Protein AF-W1YEP1-F1 (afdb_monomer_lite)

Foldseek 3Di:
DDDPVVVCVVPPDDCVVPLPAAEAEEEDEDDPCLPPFLVRPPCSVVLLVVLVSCVPRYNDYHYYDVSVVSNCCNVPVDGRDHDPDDDDDDDDD

Organism: NCBI:txid408170

InterPro domains:
  IPR029062 Class I glutamine amidotransferase-like [G3DSA:3.40.50.880] (1-93)
  IPR029062 Class I glutamine amidotransferase-like [SSF52317] (1-93)
  IPR033752 MetA family [PF04204] (1-93)
  IPR033752 MetA family [PTHR20919] (1-93)

Structure (mmCIF, N/CA/C/O backbone):
data_AF-W1YEP1-F1
#
_entry.id   AF-W1YEP1-F1
#
loop_
_atom_site.group_PDB
_atom_site.id
_atom_site.type_symbol
_atom_site.label_atom_id
_atom_site.label_alt_id
_atom_site.label_comp_id
_atom_site.label_asym_id
_atom_site.label_entity_id
_atom_site.label_seq_id
_atom_site.pdbx_PDB_ins_code
_atom_site.Cartn_x
_atom_site.Cartn_y
_atom_site.Cartn_z
_atom_site.occupancy
_atom_site.B_iso_or_equiv
_atom_site.auth_seq_id
_atom_site.auth_comp_id
_atom_site.auth_asym_id
_atom_site.auth_atom_id
_atom_site.pdbx_PDB_model_num
ATOM 1 N N . ARG A 1 1 ? 15.358 12.907 -6.368 1.00 39.53 1 ARG A N 1
ATOM 2 C CA . ARG A 1 1 ? 14.491 14.085 -6.108 1.00 39.53 1 ARG A CA 1
ATOM 3 C C . ARG A 1 1 ? 13.836 13.821 -4.762 1.00 39.53 1 ARG A C 1
ATOM 5 O O . ARG A 1 1 ? 13.120 12.836 -4.680 1.00 39.53 1 ARG A O 1
ATOM 12 N N . ASN A 1 2 ? 14.143 14.605 -3.729 1.00 59.84 2 ASN A N 1
ATOM 13 C CA . ASN A 1 2 ? 13.626 14.370 -2.379 1.00 59.84 2 ASN A CA 1
ATOM 14 C C . ASN A 1 2 ? 12.383 15.240 -2.186 1.00 59.84 2 ASN A C 1
ATOM 16 O O . ASN A 1 2 ? 12.447 16.441 -2.444 1.00 59.84 2 ASN A O 1
ATOM 20 N N . THR A 1 3 ? 11.262 14.645 -1.783 1.00 68.94 3 THR A N 1
ATOM 21 C CA . THR A 1 3 ? 10.109 15.408 -1.293 1.00 68.94 3 THR A CA 1
ATOM 22 C C . THR A 1 3 ? 10.551 16.170 -0.040 1.00 68.94 3 THR A C 1
ATOM 24 O O . THR A 1 3 ? 11.193 15.556 0.816 1.00 68.94 3 THR A O 1
ATOM 27 N N . PRO A 1 4 ? 10.276 17.482 0.085 1.00 80.50 4 PRO A N 1
ATOM 28 C CA . PRO A 1 4 ? 10.614 18.225 1.293 1.00 80.50 4 PRO A CA 1
ATOM 29 C C . PRO A 1 4 ? 9.993 17.554 2.518 1.00 80.50 4 PRO A C 1
ATOM 31 O O . PRO A 1 4 ? 8.791 17.286 2.526 1.00 80.50 4 PRO A O 1
ATOM 34 N N . ALA A 1 5 ? 10.796 17.298 3.552 1.00 80.19 5 ALA A N 1
ATOM 35 C CA . ALA A 1 5 ? 10.314 16.675 4.786 1.00 80.19 5 ALA A CA 1
ATOM 36 C C . ALA A 1 5 ? 9.176 17.487 5.432 1.00 80.19 5 ALA A C 1
ATOM 38 O O . ALA A 1 5 ? 8.258 16.917 6.005 1.00 80.19 5 ALA A O 1
ATOM 39 N N . GLU A 1 6 ? 9.185 18.809 5.252 1.00 78.44 6 GLU A N 1
ATOM 40 C CA . GLU A 1 6 ? 8.129 19.714 5.713 1.00 78.44 6 GLU A CA 1
ATOM 41 C C . GLU A 1 6 ? 6.748 19.385 5.120 1.00 78.44 6 GLU A C 1
ATOM 43 O O . GLU A 1 6 ? 5.743 19.462 5.819 1.00 78.44 6 GLU A O 1
ATOM 48 N N . HIS A 1 7 ? 6.682 18.946 3.857 1.00 84.19 7 HIS A N 1
ATOM 49 C CA . HIS A 1 7 ? 5.417 18.521 3.254 1.00 84.19 7 HIS A CA 1
ATOM 50 C C . HIS A 1 7 ? 4.888 17.237 3.903 1.00 84.19 7 HIS A C 1
ATOM 52 O O . HIS A 1 7 ? 3.696 17.129 4.170 1.00 84.19 7 HIS A O 1
ATOM 58 N N . LEU A 1 8 ? 5.774 16.279 4.188 1.00 85.38 8 LEU A N 1
ATOM 59 C CA . LEU A 1 8 ? 5.391 15.046 4.872 1.00 85.38 8 LEU A CA 1
ATOM 60 C C . LEU A 1 8 ? 4.889 15.349 6.286 1.00 85.38 8 LEU A C 1
ATOM 62 O O . LEU A 1 8 ? 3.791 14.943 6.635 1.00 85.38 8 LEU A O 1
ATOM 66 N N . ASN A 1 9 ? 5.629 16.149 7.050 1.00 82.19 9 ASN A N 1
ATOM 67 C CA . ASN A 1 9 ? 5.283 16.462 8.437 1.00 82.19 9 ASN A CA 1
ATOM 68 C C . ASN A 1 9 ? 3.935 17.184 8.587 1.00 82.19 9 ASN A C 1
ATOM 70 O O . ASN A 1 9 ? 3.264 17.014 9.598 1.00 82.19 9 ASN A O 1
ATOM 74 N N . ASN A 1 10 ? 3.547 18.000 7.603 1.00 87.94 10 ASN A N 1
ATOM 75 C CA . ASN A 1 10 ? 2.319 18.792 7.684 1.00 87.94 10 ASN A CA 1
ATOM 76 C C . ASN A 1 10 ? 1.068 18.039 7.211 1.00 87.94 10 ASN A C 1
ATOM 78 O O . ASN A 1 10 ? -0.038 18.420 7.590 1.00 87.94 10 ASN A O 1
ATOM 82 N N . PHE A 1 11 ? 1.219 17.022 6.356 1.00 92.50 11 PHE A N 1
ATOM 83 C CA . PHE A 1 11 ? 0.085 16.404 5.655 1.00 92.50 11 PHE A CA 1
ATOM 84 C C . PHE A 1 11 ? 0.005 14.883 5.788 1.00 92.50 11 PHE A C 1
ATOM 86 O O . PHE A 1 11 ? -1.002 14.300 5.391 1.00 92.50 11 PHE A O 1
ATOM 93 N N . TYR A 1 12 ? 1.036 14.239 6.332 1.00 94.25 12 TYR A N 1
ATOM 94 C CA . TYR A 1 12 ? 1.061 12.800 6.560 1.00 94.25 12 TYR A CA 1
ATOM 95 C C . TYR A 1 12 ? 1.059 12.508 8.057 1.00 94.25 12 TYR A C 1
ATOM 97 O O . TYR A 1 12 ? 1.704 13.196 8.844 1.00 94.25 12 TYR A O 1
ATOM 105 N N . CYS A 1 13 ? 0.334 11.460 8.429 1.00 94.62 13 CYS A N 1
ATOM 106 C CA . CYS A 1 13 ? 0.400 10.847 9.748 1.00 94.62 13 CYS A CA 1
ATOM 107 C C . CYS A 1 13 ? 1.206 9.549 9.672 1.00 94.62 13 CYS A C 1
ATOM 109 O O . CYS A 1 13 ? 1.380 8.971 8.592 1.00 94.62 13 CYS A O 1
ATOM 111 N N . ASN A 1 14 ? 1.700 9.100 10.821 1.00 96.25 14 ASN A N 1
ATOM 112 C CA . ASN A 1 14 ? 2.287 7.776 10.933 1.00 96.25 14 ASN A CA 1
ATOM 113 C C . ASN A 1 14 ? 1.182 6.729 11.108 1.00 96.25 14 ASN A C 1
ATOM 115 O O . ASN A 1 14 ? 0.040 7.048 11.441 1.00 96.25 14 ASN A O 1
ATOM 119 N N . PHE A 1 15 ? 1.522 5.458 10.901 1.00 97.25 15 PHE A N 1
ATOM 120 C CA . PHE A 1 15 ? 0.567 4.366 11.086 1.00 97.25 15 PHE A CA 1
ATOM 121 C C . PHE A 1 15 ? 0.067 4.296 12.535 1.00 97.25 15 PHE A C 1
ATOM 123 O O . PHE A 1 15 ? -1.116 4.070 12.776 1.00 97.25 15 PHE A O 1
ATOM 130 N N . GLU A 1 16 ? 0.948 4.559 13.500 1.00 97.31 16 GLU A N 1
ATOM 131 C CA . GLU A 1 16 ? 0.631 4.516 14.924 1.00 97.31 16 GLU A CA 1
ATOM 132 C C . GLU A 1 16 ? -0.474 5.507 15.323 1.00 97.31 16 GLU A C 1
ATOM 134 O O . GLU A 1 16 ? -1.208 5.240 16.275 1.00 97.31 16 GLU A O 1
ATOM 139 N N . ASP A 1 17 ? -0.624 6.607 14.577 1.00 97.12 17 ASP A N 1
ATOM 140 C CA . ASP A 1 17 ? -1.635 7.643 14.818 1.00 97.12 17 ASP A CA 1
ATOM 141 C C . ASP A 1 17 ? -3.045 7.200 14.376 1.00 97.12 17 ASP A C 1
ATOM 143 O O . ASP A 1 17 ? -4.055 7.737 14.843 1.00 97.12 17 ASP A O 1
ATOM 147 N N . ILE A 1 18 ? -3.128 6.221 13.466 1.00 97.81 18 ILE A N 1
ATOM 148 C CA . ILE A 1 18 ? -4.380 5.756 12.850 1.00 97.81 18 ILE A CA 1
ATOM 149 C C . ILE A 1 18 ? -4.723 4.294 13.153 1.00 97.81 18 ILE A C 1
ATOM 151 O O . ILE A 1 18 ? -5.811 3.857 12.795 1.00 97.81 18 ILE A O 1
ATOM 155 N N . GLN A 1 19 ? -3.838 3.541 13.814 1.00 97.62 19 GLN A N 1
ATOM 156 C CA . GLN A 1 19 ? -3.993 2.090 14.006 1.00 97.62 19 GLN A CA 1
ATOM 157 C C . GLN A 1 19 ? -5.265 1.682 14.777 1.00 97.62 19 GLN A C 1
ATOM 159 O O . GLN A 1 19 ? -5.768 0.586 14.573 1.00 97.62 19 GLN A O 1
ATOM 164 N N . GLU A 1 20 ? -5.814 2.565 15.615 1.00 98.19 20 GLU A N 1
ATOM 165 C CA . GLU A 1 20 ? -7.048 2.322 16.388 1.00 98.19 20 GLU A CA 1
ATOM 166 C C . GLU A 1 20 ? -8.315 2.868 15.692 1.00 98.19 20 GLU A C 1
ATOM 168 O O . GLU A 1 20 ? -9.404 2.867 16.267 1.00 98.19 20 GLU A O 1
ATOM 173 N N . GLN A 1 21 ? -8.186 3.409 14.476 1.00 98.19 21 GLN A N 1
ATOM 174 C CA . GLN A 1 21 ? -9.289 4.000 13.713 1.00 98.19 21 GLN A CA 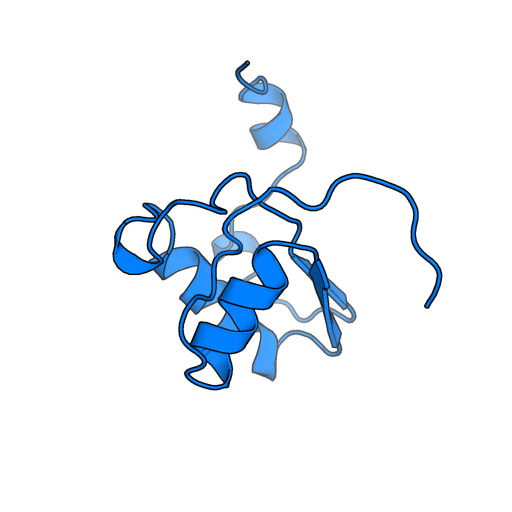1
ATOM 175 C C . GLN A 1 21 ? -9.802 3.029 12.642 1.00 98.19 21 GLN A C 1
ATOM 177 O O . GLN A 1 21 ? -9.053 2.202 12.132 1.00 98.19 21 GLN A O 1
ATOM 182 N N . ASN A 1 22 ? -11.072 3.180 12.255 1.00 98.50 22 ASN A N 1
ATOM 183 C CA . ASN A 1 22 ? -11.668 2.460 11.127 1.00 98.50 22 ASN A CA 1
ATOM 184 C C . ASN A 1 22 ? -11.897 3.407 9.946 1.00 98.50 22 ASN A C 1
ATOM 186 O O . ASN A 1 22 ? -12.250 4.571 10.144 1.00 98.50 22 ASN A O 1
ATOM 190 N N . PHE A 1 23 ? -11.753 2.895 8.725 1.00 98.56 23 PHE A N 1
ATOM 191 C CA . PHE A 1 23 ? -11.916 3.654 7.486 1.00 98.56 23 PHE A CA 1
ATOM 192 C C . PHE A 1 23 ? -12.824 2.928 6.488 1.00 98.56 23 PHE A C 1
ATOM 194 O O . PHE A 1 23 ? -12.824 1.703 6.369 1.00 98.56 23 PHE A O 1
ATOM 201 N N . ASP A 1 24 ? -13.563 3.691 5.686 1.00 98.62 24 ASP A N 1
ATOM 202 C CA . ASP A 1 24 ? -14.346 3.120 4.583 1.00 98.62 24 ASP A CA 1
ATOM 203 C C . ASP A 1 24 ? -13.453 2.677 3.414 1.00 98.62 24 ASP A C 1
ATOM 205 O O . ASP A 1 24 ? -13.778 1.734 2.690 1.00 98.62 24 ASP A O 1
ATOM 209 N N . GLY A 1 25 ? -12.313 3.349 3.226 1.00 98.06 25 GLY A N 1
ATOM 210 C CA . GLY A 1 25 ? -11.450 3.145 2.071 1.00 98.06 25 GLY A CA 1
ATOM 211 C C . GLY A 1 25 ? -9.971 3.380 2.354 1.00 98.06 25 GLY A C 1
ATOM 212 O O . GLY A 1 25 ? -9.603 4.359 2.999 1.00 98.06 25 GLY A O 1
ATOM 213 N N . LEU A 1 26 ? -9.125 2.517 1.792 1.00 98.38 26 LEU A N 1
ATOM 214 C CA . LEU A 1 26 ? -7.669 2.666 1.760 1.00 98.38 26 LEU A CA 1
ATOM 215 C C . LEU A 1 26 ? -7.170 2.566 0.317 1.00 98.38 26 LEU A C 1
ATOM 217 O O . LEU A 1 26 ? -7.561 1.668 -0.425 1.00 98.38 26 LEU A O 1
ATOM 221 N N . ILE A 1 27 ? -6.268 3.463 -0.082 1.00 98.12 27 ILE A N 1
ATOM 222 C CA . ILE A 1 27 ? -5.576 3.390 -1.373 1.00 98.12 27 ILE A CA 1
ATOM 223 C C . ILE A 1 27 ? -4.089 3.184 -1.112 1.00 98.12 27 ILE A C 1
ATOM 225 O O . ILE A 1 27 ? -3.431 4.041 -0.525 1.00 98.12 27 ILE A O 1
ATOM 229 N N . VAL A 1 28 ? -3.543 2.075 -1.612 1.00 97.25 28 VAL A N 1
ATOM 230 C CA . VAL A 1 28 ? -2.102 1.808 -1.595 1.00 97.25 28 VAL A CA 1
ATOM 231 C C . VAL A 1 28 ? -1.544 2.055 -2.994 1.00 97.25 28 VAL A C 1
ATOM 233 O O . VAL A 1 28 ? -1.854 1.344 -3.955 1.00 97.25 28 VAL A O 1
ATOM 236 N N . THR A 1 29 ? -0.741 3.109 -3.116 1.00 96.19 29 THR A N 1
ATOM 237 C CA . THR A 1 29 ? -0.198 3.578 -4.394 1.00 96.19 29 THR A CA 1
ATOM 238 C C . THR A 1 29 ? 0.969 2.715 -4.882 1.00 96.19 29 THR A C 1
ATOM 240 O O . THR A 1 29 ? 1.550 1.916 -4.148 1.00 96.19 29 THR A O 1
ATOM 243 N N . GLY A 1 30 ? 1.326 2.866 -6.160 1.00 93.12 30 GLY A N 1
ATOM 244 C CA . GLY A 1 30 ? 2.495 2.193 -6.717 1.00 93.12 30 GLY A CA 1
ATOM 245 C C . GLY A 1 30 ? 3.807 2.737 -6.142 1.00 93.12 30 GLY A C 1
ATOM 246 O O . GLY A 1 30 ? 3.934 3.928 -5.874 1.00 93.12 30 GLY A O 1
ATOM 247 N N . ALA A 1 31 ? 4.813 1.872 -6.044 1.00 92.75 31 ALA A N 1
ATOM 248 C CA . ALA A 1 31 ? 6.173 2.232 -5.661 1.00 92.75 31 ALA A CA 1
ATOM 249 C C . ALA A 1 31 ? 7.168 1.841 -6.771 1.00 92.75 31 ALA A C 1
ATOM 251 O O . ALA A 1 31 ? 6.926 0.874 -7.502 1.00 92.75 31 ALA A O 1
ATOM 252 N N . PRO A 1 32 ? 8.312 2.537 -6.904 1.00 90.50 32 PRO A N 1
ATOM 253 C CA . PRO A 1 32 ? 9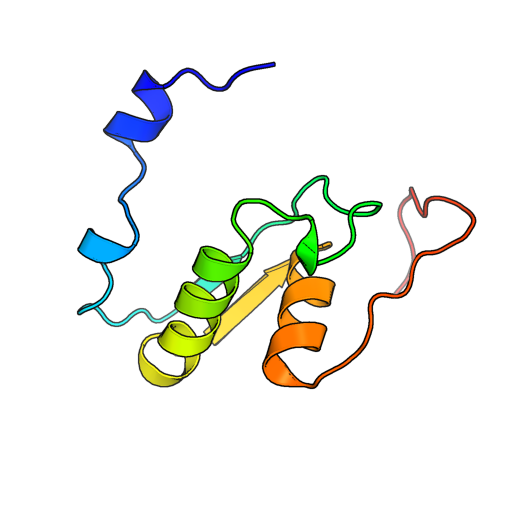.361 2.205 -7.870 1.00 90.50 32 PRO A CA 1
ATOM 254 C C . PRO A 1 32 ? 10.200 0.986 -7.425 1.00 90.50 32 PRO A C 1
ATOM 256 O O . PRO A 1 32 ? 11.424 1.021 -7.447 1.00 90.50 32 PRO A O 1
ATOM 259 N N . LEU A 1 33 ? 9.538 -0.103 -7.026 1.00 89.44 33 LEU A N 1
ATOM 260 C CA . LEU A 1 33 ? 10.125 -1.337 -6.481 1.00 89.44 33 LEU A CA 1
ATOM 261 C C . LEU A 1 33 ? 9.944 -2.538 -7.427 1.00 89.44 33 LEU A C 1
ATOM 263 O O . LEU A 1 33 ? 10.002 -3.701 -7.032 1.00 89.44 33 LEU A O 1
ATOM 267 N N . GLY A 1 34 ? 9.701 -2.267 -8.712 1.00 80.62 34 GLY A N 1
ATOM 268 C CA . GLY A 1 34 ? 9.423 -3.293 -9.719 1.00 80.62 34 GLY A CA 1
ATOM 269 C C . GLY A 1 34 ? 10.539 -4.328 -9.895 1.00 80.62 34 GLY A C 1
ATOM 270 O O . GLY A 1 34 ? 10.229 -5.460 -10.241 1.00 80.62 34 GLY A O 1
ATOM 271 N N . LEU A 1 35 ? 11.793 -3.971 -9.605 1.00 84.12 35 LEU A N 1
ATOM 272 C CA . LEU A 1 35 ? 12.974 -4.836 -9.747 1.00 84.12 35 LEU A CA 1
ATOM 273 C C . LEU A 1 35 ? 13.590 -5.262 -8.404 1.00 84.12 35 LEU A C 1
ATOM 275 O O . LEU A 1 35 ? 14.632 -5.904 -8.395 1.00 84.12 35 LEU A O 1
ATOM 279 N N . VAL A 1 36 ? 12.975 -4.873 -7.285 1.00 89.44 36 VAL A N 1
ATOM 280 C CA . VAL A 1 36 ? 13.448 -5.197 -5.934 1.00 89.44 36 VAL A CA 1
ATOM 281 C C . VAL A 1 36 ? 12.651 -6.398 -5.431 1.00 89.44 36 VAL A C 1
ATOM 283 O O . VAL A 1 36 ? 11.420 -6.421 -5.565 1.00 89.44 36 VAL A O 1
ATOM 286 N N . GLU A 1 37 ? 13.341 -7.400 -4.890 1.00 90.44 37 GLU A N 1
ATOM 287 C CA . GLU A 1 37 ? 12.696 -8.535 -4.230 1.00 90.44 37 GLU A CA 1
ATOM 288 C C . GLU A 1 37 ? 11.997 -8.072 -2.953 1.00 90.44 37 GLU A C 1
ATOM 290 O O . GLU A 1 37 ? 12.460 -7.153 -2.281 1.00 90.44 37 GLU A O 1
ATOM 295 N N . PHE A 1 38 ? 10.878 -8.701 -2.586 1.00 89.38 38 PHE A N 1
ATOM 296 C CA . PHE A 1 38 ? 10.079 -8.241 -1.443 1.00 89.38 38 PHE A CA 1
ATOM 297 C C . PHE A 1 38 ? 10.882 -8.166 -0.135 1.00 89.38 38 PHE A C 1
ATOM 299 O O . PHE A 1 38 ? 10.717 -7.217 0.626 1.00 89.38 38 PHE A O 1
ATOM 306 N N . ASN A 1 39 ? 11.793 -9.116 0.094 1.00 85.06 39 ASN A N 1
ATOM 307 C CA . ASN A 1 39 ? 12.644 -9.145 1.289 1.00 85.06 39 ASN A CA 1
ATOM 308 C C . ASN A 1 39 ? 13.702 -8.030 1.323 1.00 85.06 39 ASN A C 1
ATOM 310 O O . ASN A 1 39 ? 14.173 -7.690 2.405 1.00 85.06 39 ASN A O 1
ATOM 314 N N . ASP A 1 40 ? 14.035 -7.444 0.172 1.00 90.88 40 ASP A N 1
ATOM 315 C CA . ASP A 1 40 ? 15.010 -6.353 0.058 1.00 90.88 40 ASP A CA 1
ATOM 316 C C . ASP A 1 40 ? 14.345 -4.969 0.163 1.00 90.88 40 ASP A C 1
ATOM 318 O O . ASP A 1 40 ? 15.013 -3.931 0.164 1.00 90.88 40 ASP A O 1
ATOM 322 N N . VAL A 1 41 ? 13.012 -4.919 0.263 1.00 93.69 41 VAL A N 1
ATOM 323 C CA . VAL A 1 41 ? 12.277 -3.673 0.483 1.00 93.69 41 VAL A CA 1
ATOM 324 C C . VAL A 1 41 ? 12.405 -3.269 1.952 1.00 93.69 41 VAL A C 1
ATOM 326 O O . VAL A 1 41 ? 11.847 -3.906 2.842 1.00 93.69 41 VAL A O 1
ATOM 329 N N . ALA A 1 42 ? 13.093 -2.155 2.209 1.00 94.06 42 ALA A N 1
ATOM 330 C CA . ALA A 1 42 ? 13.396 -1.682 3.565 1.00 94.06 42 ALA A CA 1
ATOM 331 C C . ALA A 1 42 ? 12.161 -1.514 4.473 1.00 94.06 42 ALA A C 1
ATOM 333 O O . ALA A 1 42 ? 12.245 -1.749 5.674 1.00 94.06 42 ALA A O 1
ATOM 334 N N . TYR A 1 43 ? 11.018 -1.123 3.902 1.00 92.94 43 TYR A N 1
ATOM 335 C CA . TYR A 1 43 ? 9.755 -0.932 4.624 1.00 92.94 43 TYR A CA 1
ATOM 336 C C . TYR A 1 43 ? 8.753 -2.084 4.428 1.00 92.94 43 TYR A C 1
ATOM 338 O O . TYR A 1 43 ? 7.546 -1.920 4.619 1.00 92.94 43 TYR A O 1
ATOM 346 N N . TRP A 1 44 ? 9.229 -3.265 4.021 1.00 95.50 44 TRP A N 1
ATOM 347 C CA . TRP A 1 44 ? 8.380 -4.446 3.861 1.00 95.50 44 TRP A CA 1
ATOM 348 C C . TRP A 1 44 ? 7.628 -4.848 5.139 1.00 95.50 44 TRP A C 1
ATOM 350 O O . TRP A 1 44 ? 6.437 -5.160 5.042 1.00 95.50 44 TRP A O 1
ATOM 360 N N . PRO A 1 45 ? 8.243 -4.823 6.343 1.00 95.88 45 PRO A N 1
ATOM 361 C CA . PRO A 1 45 ? 7.518 -5.098 7.583 1.00 95.88 45 PRO A CA 1
ATOM 362 C C . PRO A 1 45 ? 6.327 -4.155 7.804 1.00 95.88 45 PRO A C 1
ATOM 364 O O . PRO A 1 45 ? 5.250 -4.621 8.165 1.00 95.88 45 PRO A O 1
ATOM 367 N N . GLN A 1 46 ? 6.496 -2.864 7.514 1.00 96.44 46 GLN A N 1
ATOM 368 C CA . GLN A 1 46 ? 5.460 -1.839 7.650 1.00 96.44 46 GLN A CA 1
ATOM 369 C C . GLN A 1 46 ? 4.325 -2.055 6.644 1.00 96.44 46 GLN A C 1
ATOM 371 O O . GLN A 1 46 ? 3.157 -1.925 6.994 1.00 96.44 46 GLN A O 1
ATOM 376 N N . ILE A 1 47 ? 4.637 -2.457 5.405 1.00 96.00 47 ILE A N 1
ATOM 377 C CA . ILE A 1 47 ? 3.600 -2.820 4.426 1.00 96.00 47 ILE A CA 1
ATOM 378 C C . ILE A 1 47 ? 2.777 -4.001 4.927 1.00 96.00 47 ILE A C 1
ATOM 380 O O . ILE A 1 47 ? 1.551 -3.940 4.894 1.00 96.00 47 ILE A O 1
ATOM 384 N N . LYS A 1 48 ? 3.427 -5.059 5.422 1.00 96.31 48 LYS A N 1
ATOM 385 C CA . LYS A 1 48 ? 2.707 -6.204 5.994 1.00 96.31 48 LYS A CA 1
ATOM 386 C C . LYS A 1 48 ? 1.804 -5.777 7.147 1.00 96.31 48 LYS A C 1
ATOM 388 O O . LYS A 1 48 ? 0.654 -6.191 7.179 1.00 96.31 48 LYS A O 1
ATOM 393 N N . GLN A 1 49 ? 2.299 -4.923 8.042 1.00 97.38 49 GLN A N 1
ATOM 394 C CA . GLN A 1 49 ? 1.523 -4.399 9.165 1.00 97.38 49 GLN A CA 1
ATOM 395 C C . GLN A 1 49 ? 0.253 -3.675 8.697 1.00 97.38 49 GLN A C 1
ATOM 397 O O . GLN A 1 49 ? -0.832 -4.004 9.165 1.00 97.38 49 GLN A O 1
ATOM 402 N N . VAL A 1 50 ? 0.369 -2.752 7.736 1.00 97.56 50 VAL A N 1
ATOM 403 C CA . VAL A 1 50 ? -0.780 -2.004 7.197 1.00 97.56 50 VAL A CA 1
ATOM 404 C C . VAL A 1 50 ? -1.774 -2.928 6.489 1.00 97.56 50 VAL A C 1
ATOM 406 O O . VAL A 1 50 ? -2.981 -2.780 6.664 1.00 97.56 50 VAL A O 1
ATOM 409 N N . LEU A 1 51 ? -1.297 -3.894 5.698 1.00 96.19 51 LEU A N 1
ATOM 410 C CA . LEU A 1 51 ? -2.174 -4.814 4.967 1.00 96.19 51 LEU A CA 1
ATOM 411 C C . LEU A 1 51 ? -2.928 -5.763 5.903 1.00 96.19 51 LEU A C 1
ATOM 413 O O . LEU A 1 51 ? -4.118 -5.982 5.694 1.00 96.19 51 LEU A O 1
ATOM 417 N N . GLU A 1 52 ? -2.270 -6.293 6.935 1.00 97.00 52 GLU A N 1
ATOM 418 C CA . GLU A 1 52 ? -2.932 -7.115 7.953 1.00 97.00 52 GLU A CA 1
ATOM 419 C C . GLU A 1 52 ? -3.956 -6.300 8.747 1.00 97.00 52 GLU A C 1
ATOM 421 O O . GLU A 1 52 ? -5.103 -6.720 8.861 1.00 97.00 52 GLU A O 1
ATOM 426 N N . TRP A 1 53 ? -3.589 -5.097 9.198 1.00 98.12 53 TRP A N 1
ATOM 427 C CA . TRP A 1 53 ? -4.503 -4.176 9.881 1.00 98.12 53 TRP A CA 1
ATOM 428 C C . TRP A 1 53 ? -5.743 -3.845 9.038 1.00 98.12 53 TRP A C 1
ATOM 430 O O . TRP A 1 53 ? -6.865 -3.839 9.549 1.00 98.12 53 TRP A O 1
ATOM 440 N N . SER A 1 54 ? -5.557 -3.643 7.728 1.00 97.75 54 SER A N 1
ATOM 441 C CA . SER A 1 54 ? -6.645 -3.259 6.826 1.00 97.75 54 SER A CA 1
ATOM 442 C C . SER A 1 54 ? -7.752 -4.308 6.702 1.00 97.75 54 SER A C 1
ATOM 444 O O . SER A 1 54 ? -8.856 -3.952 6.310 1.00 97.75 54 SER A O 1
ATOM 446 N N . LYS A 1 55 ? -7.489 -5.576 7.060 1.00 97.00 55 LYS A N 1
ATOM 447 C CA . LYS A 1 55 ? -8.495 -6.651 7.015 1.00 97.00 55 LYS A CA 1
ATOM 448 C C . LYS A 1 55 ? -9.665 -6.400 7.964 1.00 97.00 55 LYS A C 1
ATOM 450 O O . LYS A 1 55 ? -10.790 -6.740 7.616 1.00 97.00 55 LYS A O 1
ATOM 455 N N . ASP A 1 56 ? -9.384 -5.803 9.121 1.00 98.06 56 ASP A N 1
ATOM 456 C CA . ASP A 1 56 ? -10.377 -5.57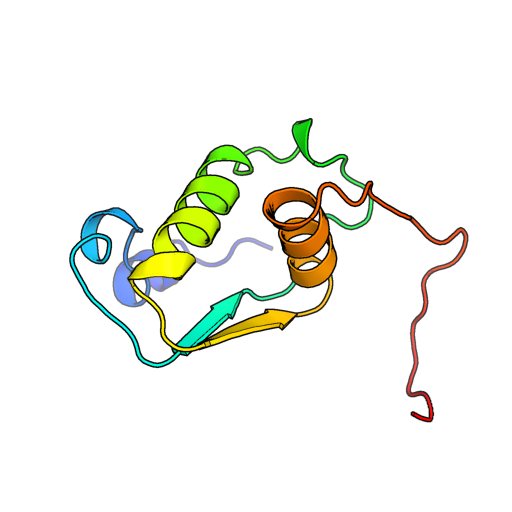6 10.176 1.00 98.06 56 ASP A CA 1
ATOM 457 C C . ASP A 1 56 ? -10.775 -4.097 10.309 1.00 98.06 56 ASP A C 1
ATOM 459 O O . ASP A 1 56 ? -11.843 -3.796 10.836 1.00 98.06 56 ASP A O 1
ATOM 463 N N . HIS A 1 57 ? -9.943 -3.176 9.809 1.00 98.44 57 HIS A N 1
ATOM 464 C CA . HIS A 1 57 ? -10.113 -1.732 10.014 1.00 98.44 57 HIS A CA 1
ATOM 465 C C . HIS A 1 57 ? -10.508 -0.962 8.754 1.00 98.44 57 HIS A C 1
ATOM 467 O O . HIS A 1 57 ? -10.790 0.236 8.828 1.00 98.44 57 HIS A O 1
ATOM 473 N N . VAL A 1 58 ? -10.525 -1.611 7.586 1.00 98.56 58 VAL A N 1
ATOM 474 C CA . VAL A 1 58 ? -10.875 -0.955 6.325 1.00 98.56 58 VAL A CA 1
ATOM 475 C C . VAL A 1 58 ? -11.926 -1.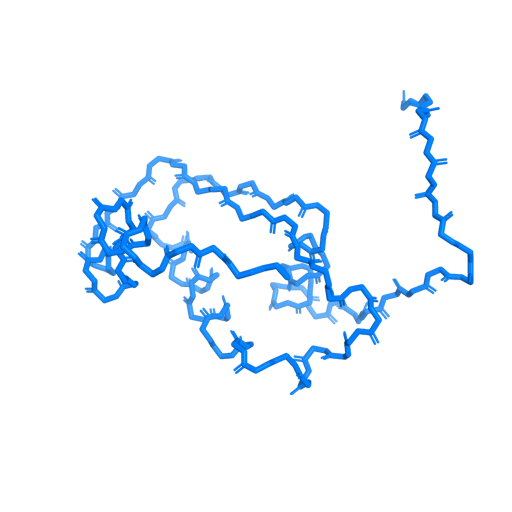758 5.571 1.00 98.56 58 VAL A C 1
ATOM 477 O O . VAL A 1 58 ? -11.728 -2.927 5.262 1.00 98.56 58 VAL A O 1
ATOM 480 N N . THR A 1 59 ? -13.031 -1.107 5.205 1.00 98.19 59 THR A N 1
ATOM 481 C CA . THR A 1 59 ? -14.112 -1.773 4.453 1.00 98.19 59 THR A CA 1
ATOM 482 C C . THR A 1 59 ? -13.666 -2.191 3.047 1.00 98.19 59 THR A C 1
ATOM 484 O O . THR A 1 59 ? -14.024 -3.272 2.578 1.00 98.19 59 THR A O 1
ATOM 487 N N . SER A 1 60 ? -12.891 -1.351 2.351 1.00 97.69 60 SER A N 1
ATOM 488 C CA . SER A 1 60 ? -12.361 -1.666 1.021 1.00 97.69 60 SER A CA 1
ATOM 489 C C . SER A 1 60 ? -10.972 -1.075 0.778 1.00 97.69 60 SER A C 1
ATOM 491 O O . SER A 1 60 ? -10.739 0.115 0.996 1.00 97.69 60 SER A O 1
ATOM 493 N N . THR A 1 61 ? -10.057 -1.892 0.255 1.00 98.06 61 THR A N 1
ATOM 494 C CA . THR A 1 61 ? -8.681 -1.477 -0.048 1.00 98.06 61 THR A CA 1
ATOM 495 C C . THR A 1 61 ? -8.389 -1.606 -1.540 1.00 98.06 61 THR A C 1
ATOM 497 O O . THR A 1 61 ? -8.472 -2.690 -2.117 1.00 98.06 61 THR A O 1
ATOM 500 N N . LEU A 1 62 ? -7.997 -0.497 -2.167 1.00 98.00 62 LEU A N 1
ATOM 501 C CA . LEU A 1 62 ? -7.570 -0.432 -3.561 1.00 98.00 62 LEU A CA 1
ATOM 502 C C . LEU A 1 62 ? -6.039 -0.449 -3.655 1.00 98.00 62 LEU A C 1
ATOM 504 O O . LEU A 1 62 ? -5.362 0.478 -3.209 1.00 98.00 62 LEU A O 1
ATOM 508 N N . PHE A 1 63 ? -5.495 -1.475 -4.307 1.00 97.25 63 PHE A N 1
ATOM 509 C CA . PHE A 1 63 ? -4.063 -1.601 -4.584 1.00 97.25 63 PHE A CA 1
ATOM 510 C C . PHE A 1 63 ? -3.755 -1.205 -6.030 1.00 97.25 63 PHE A C 1
ATOM 512 O O . PHE A 1 63 ? -4.395 -1.694 -6.960 1.00 97.25 63 PHE A O 1
ATOM 519 N N . VAL A 1 64 ? -2.752 -0.348 -6.241 1.00 95.69 64 VAL A N 1
ATOM 520 C CA . VAL A 1 64 ? -2.390 0.159 -7.576 1.00 95.69 64 VAL A CA 1
ATOM 521 C C . VAL A 1 64 ? -0.959 -0.229 -7.963 1.00 95.69 64 VAL A C 1
ATOM 523 O O 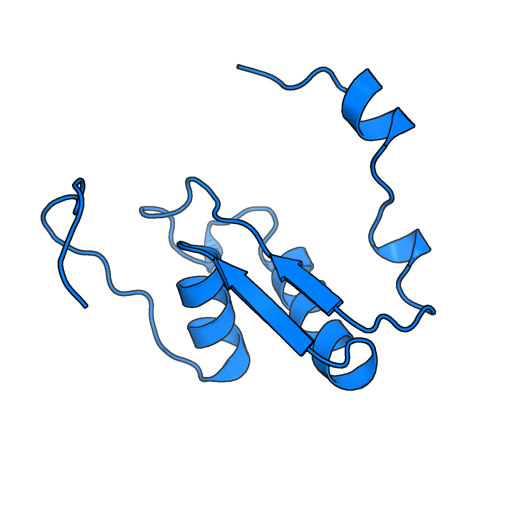. VAL A 1 64 ? -0.008 -0.030 -7.206 1.00 95.69 64 VAL A O 1
ATOM 526 N N . CYS A 1 65 ? -0.778 -0.724 -9.193 1.00 93.12 65 CYS A N 1
ATOM 527 C CA . CYS A 1 65 ? 0.527 -1.041 -9.789 1.00 93.12 65 CYS A CA 1
ATOM 528 C C . CYS A 1 65 ? 1.353 -2.019 -8.923 1.00 93.12 65 CYS A C 1
ATOM 530 O O . CYS A 1 65 ? 0.942 -3.160 -8.729 1.00 93.12 65 CYS A O 1
ATOM 532 N N . TRP A 1 66 ? 2.509 -1.607 -8.390 1.00 94.62 66 TRP A N 1
ATOM 533 C CA . TRP A 1 66 ? 3.352 -2.466 -7.550 1.00 94.62 66 TRP A CA 1
ATOM 534 C C . TRP A 1 66 ? 2.641 -2.937 -6.273 1.00 94.62 66 TRP A C 1
ATOM 536 O O . TRP A 1 66 ? 2.861 -4.068 -5.844 1.00 94.62 66 TRP A O 1
ATOM 546 N N . ALA A 1 67 ? 1.739 -2.126 -5.708 1.00 94.75 67 ALA A N 1
ATOM 547 C CA . ALA A 1 67 ? 0.983 -2.518 -4.523 1.00 94.75 67 ALA A CA 1
ATOM 548 C C . ALA A 1 67 ? 0.101 -3.751 -4.773 1.00 94.75 67 ALA A C 1
ATOM 550 O O . ALA A 1 67 ? -0.136 -4.520 -3.848 1.00 94.75 67 ALA A O 1
ATOM 551 N N . VAL A 1 68 ? -0.317 -3.992 -6.024 1.00 95.06 68 VAL A N 1
ATOM 552 C CA . VAL A 1 68 ? -1.019 -5.227 -6.405 1.00 95.06 68 VAL A CA 1
ATOM 553 C C . VAL A 1 68 ? -0.105 -6.432 -6.202 1.00 95.06 68 VAL A C 1
ATOM 555 O O . VAL A 1 68 ? -0.516 -7.411 -5.594 1.00 95.06 68 VAL A O 1
ATOM 558 N N . GLN A 1 69 ? 1.155 -6.361 -6.648 1.00 94.19 69 GLN A N 1
ATOM 559 C CA . GLN A 1 69 ? 2.113 -7.455 -6.448 1.00 94.19 69 GLN A CA 1
ATOM 560 C C . GLN A 1 69 ? 2.378 -7.699 -4.958 1.00 94.19 69 GLN A C 1
ATOM 562 O O . GLN A 1 69 ? 2.418 -8.850 -4.532 1.00 94.19 69 GLN A O 1
ATOM 567 N N . ALA A 1 70 ? 2.527 -6.629 -4.170 1.00 94.56 70 ALA A N 1
ATOM 568 C CA . ALA A 1 70 ? 2.736 -6.734 -2.729 1.00 94.56 70 ALA A CA 1
ATOM 569 C C . ALA A 1 70 ? 1.539 -7.393 -2.019 1.00 94.56 70 ALA A C 1
ATOM 571 O O . ALA A 1 70 ? 1.722 -8.336 -1.252 1.00 94.56 70 ALA A O 1
ATOM 572 N N . ALA A 1 71 ? 0.316 -6.950 -2.322 1.00 94.94 71 ALA A N 1
ATOM 573 C CA . ALA A 1 71 ? -0.903 -7.510 -1.750 1.00 94.94 71 ALA A CA 1
ATOM 574 C C . ALA A 1 71 ? -1.124 -8.970 -2.164 1.00 94.94 71 ALA A C 1
ATOM 576 O O . ALA A 1 71 ? -1.422 -9.804 -1.314 1.00 94.94 71 ALA A O 1
ATOM 577 N N . LEU A 1 72 ? -0.910 -9.312 -3.440 1.00 95.81 72 LEU A N 1
ATOM 578 C CA . LEU A 1 72 ? -1.005 -10.695 -3.918 1.00 95.81 72 LEU A CA 1
ATOM 579 C C . LEU A 1 72 ? -0.003 -11.619 -3.215 1.00 95.81 72 LEU A C 1
ATOM 581 O O . LEU A 1 72 ? -0.324 -12.771 -2.918 1.00 95.81 72 LEU A O 1
ATOM 585 N N . ASN A 1 73 ? 1.192 -11.115 -2.913 1.00 95.38 73 ASN A N 1
ATOM 586 C CA . ASN A 1 73 ? 2.184 -11.870 -2.164 1.00 95.38 73 ASN A CA 1
ATOM 587 C C . ASN A 1 73 ? 1.777 -12.087 -0.703 1.00 95.38 73 ASN A C 1
ATOM 589 O O . ASN A 1 73 ? 1.799 -13.218 -0.231 1.00 95.38 73 ASN A O 1
ATOM 593 N N . ILE A 1 74 ? 1.379 -11.026 -0.001 1.00 94.50 74 ILE A N 1
ATOM 594 C CA . ILE A 1 74 ? 1.079 -11.082 1.437 1.00 94.50 74 ILE A CA 1
ATOM 595 C C . ILE A 1 74 ? -0.219 -11.848 1.710 1.00 94.50 74 ILE A C 1
ATOM 597 O O . ILE A 1 74 ? -0.264 -12.681 2.609 1.00 94.50 74 ILE A O 1
ATOM 601 N N . LEU A 1 75 ? -1.265 -11.591 0.923 1.00 93.75 75 LEU A N 1
ATOM 602 C CA . LEU A 1 75 ? -2.602 -12.137 1.163 1.00 93.75 75 LEU A CA 1
ATOM 603 C C . LEU A 1 75 ? -2.793 -13.538 0.571 1.00 93.75 75 LEU A C 1
ATOM 605 O O . LEU A 1 75 ? -3.580 -14.318 1.101 1.00 93.75 75 LEU A O 1
ATOM 609 N N . TYR A 1 76 ? -2.090 -13.858 -0.520 1.00 95.06 76 TYR A N 1
ATOM 610 C CA . TYR A 1 76 ? -2.314 -15.093 -1.283 1.00 95.06 76 TYR A CA 1
ATOM 611 C C . TYR A 1 76 ? -1.038 -15.898 -1.562 1.00 95.06 76 TYR A C 1
ATOM 613 O O . TYR A 1 76 ? -1.102 -16.925 -2.233 1.00 95.06 76 TYR A O 1
ATOM 621 N N . GLY A 1 77 ? 0.127 -15.459 -1.076 1.00 93.50 77 GLY A N 1
ATOM 622 C CA . GLY A 1 77 ? 1.393 -16.174 -1.262 1.00 93.50 77 GLY A CA 1
ATOM 623 C C . GLY A 1 77 ? 1.908 -16.189 -2.703 1.00 93.50 77 GLY A C 1
ATOM 624 O O . GLY A 1 77 ? 2.788 -16.986 -3.027 1.00 93.50 77 GLY A O 1
ATOM 625 N N . ILE A 1 78 ? 1.378 -15.338 -3.589 1.00 94.94 78 ILE A N 1
ATOM 626 C CA . ILE A 1 78 ? 1.776 -15.327 -5.000 1.00 94.94 78 ILE A CA 1
ATOM 627 C C . ILE A 1 78 ? 3.184 -14.718 -5.120 1.00 94.94 78 ILE A C 1
ATOM 629 O O . ILE A 1 78 ? 3.414 -13.597 -4.650 1.00 94.94 78 ILE A O 1
ATOM 633 N N . PRO A 1 79 ? 4.156 -15.422 -5.729 1.00 91.38 79 PRO A N 1
ATOM 634 C CA . PRO A 1 79 ? 5.507 -14.902 -5.881 1.00 91.38 79 PRO A CA 1
ATOM 635 C C . PRO A 1 79 ? 5.550 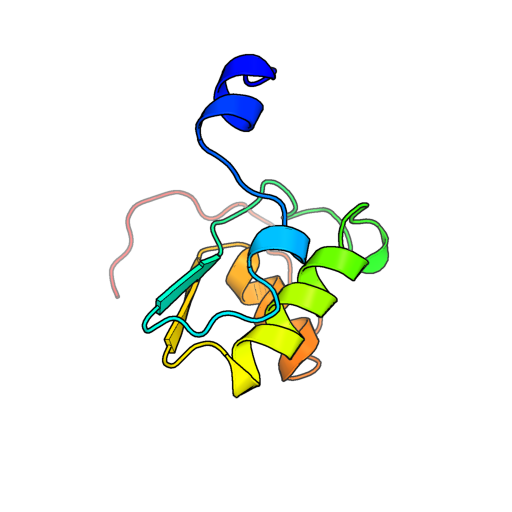-13.758 -6.897 1.00 91.38 79 PRO A C 1
ATOM 637 O O . PRO A 1 79 ? 4.711 -13.651 -7.796 1.00 91.38 79 PRO A O 1
ATOM 640 N N . LYS A 1 80 ? 6.573 -12.911 -6.775 1.00 89.38 80 LYS A N 1
ATOM 641 C CA . LYS A 1 80 ? 6.824 -11.819 -7.712 1.00 89.38 80 LYS A CA 1
ATOM 642 C C . LYS A 1 80 ? 7.038 -12.366 -9.126 1.00 89.38 80 LYS A C 1
ATOM 644 O O . LYS A 1 80 ? 7.827 -13.284 -9.332 1.00 89.38 80 LYS A O 1
ATOM 649 N N . GLN A 1 81 ? 6.368 -11.765 -10.106 1.00 90.38 81 GLN A N 1
ATOM 650 C CA . GLN A 1 81 ? 6.598 -12.038 -11.524 1.00 90.38 81 GLN A CA 1
ATOM 651 C C . GLN A 1 81 ? 6.993 -10.743 -12.229 1.00 90.38 81 GLN A C 1
ATOM 653 O O . GLN A 1 81 ? 6.245 -9.762 -12.230 1.00 90.38 81 GLN A O 1
ATOM 658 N N . THR A 1 82 ? 8.180 -10.747 -12.831 1.00 90.62 82 THR A N 1
ATOM 659 C CA . THR A 1 82 ? 8.754 -9.591 -13.524 1.00 90.62 82 THR A CA 1
ATOM 660 C C . THR A 1 82 ? 8.786 -9.873 -15.020 1.00 90.62 82 THR A C 1
ATOM 662 O O . THR A 1 82 ? 9.260 -10.921 -15.453 1.00 90.62 82 THR A O 1
ATOM 665 N N . ARG A 1 83 ? 8.271 -8.941 -15.825 1.00 89.81 83 ARG A N 1
ATOM 666 C CA . ARG A 1 83 ? 8.364 -9.028 -17.287 1.00 89.81 83 ARG A CA 1
ATOM 667 C C . ARG A 1 83 ? 9.793 -8.745 -17.746 1.00 89.81 83 ARG A C 1
ATOM 669 O O . ARG A 1 83 ? 10.465 -7.911 -17.148 1.00 89.81 83 ARG A O 1
ATOM 676 N N . THR A 1 84 ? 10.199 -9.364 -18.852 1.00 91.69 84 THR A N 1
ATOM 677 C CA . THR A 1 84 ? 11.480 -9.075 -19.515 1.00 91.69 84 THR A CA 1
ATOM 678 C C . THR A 1 84 ? 11.545 -7.623 -19.988 1.00 91.69 84 THR A C 1
ATOM 680 O O . THR A 1 84 ? 12.521 -6.931 -19.716 1.00 91.69 84 THR A O 1
ATOM 683 N N . ASP A 1 85 ? 10.464 -7.143 -20.610 1.00 92.69 85 ASP A N 1
ATOM 684 C CA . ASP A 1 85 ? 10.348 -5.776 -21.116 1.00 92.69 85 ASP A CA 1
ATOM 685 C C . ASP A 1 85 ? 9.285 -4.979 -20.359 1.00 92.69 85 ASP A C 1
ATOM 687 O O . ASP A 1 85 ? 8.196 -5.475 -20.029 1.00 92.69 85 ASP A O 1
ATOM 691 N N . LYS A 1 86 ? 9.591 -3.701 -20.120 1.00 92.31 86 LYS A N 1
ATOM 692 C CA . LYS A 1 86 ? 8.683 -2.761 -19.461 1.00 92.31 86 LYS A CA 1
ATOM 693 C C . LYS A 1 86 ? 7.447 -2.518 -20.332 1.00 92.31 86 LYS A C 1
ATOM 695 O O . LYS A 1 86 ? 7.557 -2.016 -21.446 1.00 92.31 86 LYS A O 1
ATOM 700 N N . LEU A 1 87 ? 6.263 -2.787 -19.782 1.00 93.00 87 LEU A N 1
ATOM 701 C CA . LEU A 1 87 ? 4.995 -2.420 -20.412 1.00 93.00 87 LEU A CA 1
ATOM 702 C C . LEU A 1 87 ? 4.730 -0.921 -20.196 1.00 93.00 87 LEU A C 1
ATOM 704 O O . LEU A 1 87 ? 4.622 -0.468 -19.057 1.00 93.00 87 LEU A O 1
ATOM 708 N N . SER A 1 88 ? 4.664 -0.143 -21.276 1.00 95.06 88 SER A N 1
ATOM 709 C CA . SER A 1 88 ? 4.477 1.314 -21.225 1.00 95.06 88 SER A CA 1
ATOM 710 C C . SER A 1 88 ? 3.653 1.779 -22.422 1.00 95.06 88 SER A C 1
ATOM 712 O O . SER A 1 88 ? 4.101 1.634 -23.553 1.00 95.06 88 SER A O 1
ATOM 714 N N . GLY A 1 89 ? 2.445 2.292 -22.191 1.00 95.50 89 GLY A N 1
ATOM 715 C CA . GLY A 1 89 ? 1.499 2.673 -23.246 1.00 95.50 89 GLY A CA 1
ATOM 716 C C . GLY A 1 89 ? 0.060 2.760 -22.730 1.00 95.50 89 GLY A C 1
ATOM 717 O O . GLY A 1 89 ? -0.170 2.632 -21.528 1.00 95.50 89 GLY A O 1
ATOM 718 N N . VAL A 1 90 ? -0.889 2.962 -23.643 1.00 96.88 90 VAL A N 1
ATOM 719 C CA . VAL A 1 90 ? -2.337 2.862 -23.394 1.00 96.88 90 VAL A CA 1
ATOM 720 C C . VAL A 1 90 ? -2.837 1.613 -24.114 1.00 96.88 90 VAL A C 1
ATOM 722 O O . VAL A 1 90 ? -2.513 1.423 -25.284 1.00 96.88 90 VAL A O 1
ATOM 725 N N . TYR A 1 91 ? -3.583 0.764 -23.411 1.00 96.31 91 TYR A N 1
ATOM 726 C CA . TYR A 1 91 ? -3.997 -0.558 -23.886 1.00 96.31 91 TYR A CA 1
ATOM 727 C C . TYR A 1 91 ? -5.519 -0.717 -23.768 1.00 96.31 91 TYR A C 1
ATOM 729 O O . TYR A 1 91 ? -6.134 -0.127 -22.876 1.00 96.31 91 TYR A O 1
ATOM 737 N N . GLU A 1 92 ? -6.120 -1.504 -24.662 1.00 95.94 92 GLU A N 1
ATOM 738 C CA . GLU A 1 92 ? -7.518 -1.944 -24.547 1.00 95.94 92 GLU A CA 1
ATOM 739 C C . GLU A 1 92 ? -7.670 -2.966 -23.406 1.00 95.94 92 GLU A C 1
ATOM 741 O O . GLU A 1 92 ? -6.703 -3.651 -23.060 1.00 95.94 92 GLU A O 1
ATOM 746 N N . HIS A 1 93 ? -8.864 -3.029 -22.806 1.00 86.06 93 HIS A N 1
ATOM 747 C CA . HIS A 1 93 ? -9.196 -3.890 -21.664 1.00 86.06 93 HIS A CA 1
ATOM 748 C C . HIS A 1 93 ? -10.466 -4.689 -21.946 1.00 86.06 93 HIS A C 1
ATOM 750 O O . HIS A 1 93 ? -11.401 -4.091 -22.527 1.00 86.06 93 HIS A O 1
#

Sequence (93 aa):
RNTPAEHLNNFYCNFEDIQEQNFDGLIVTGAPLGLVEFNDVAYWPQIKQVLEWSKDHVTSTLFVCWAVQAALNILYGIPKQTRTDKLSGVYEH

Secondary structure (DSSP, 8-state):
-PPPHHHHHHH---HHHHTT--EEEEEE---S-TTS-GGG-TTHHHHHHHHHHHHHHEEEEEE-THHHHHHHHHHH-PPP---SS---S----

pLDDT: mean 92.48, std 8.43, range [39.53, 98.62]

Radius of gyration: 15.12 Å; chains: 1; bounding box: 29×36×41 Å